Protein AF-A0A536FX73-F1 (afdb_monomer_lite)

pLDDT: mean 76.56, std 19.04, range [38.91, 95.75]

Foldseek 3Di:
DPPDPPPPVPDDPLVVVVVQLVVLCVVVVNPLCSSCVVVVHHSVVSVVSVVVVVVVVVPVVVPPPPDD

Secondary structure (DSSP, 8-state):
-------GGGS-HHHHHHHHHHHHHHHTTT-HHHHHHHTTS-HHHHHHHHHHHHHHHHHHTTSSS---

Structure (mmCIF, N/CA/C/O backbone):
data_AF-A0A536FX73-F1
#
_entry.id   AF-A0A536FX73-F1
#
loop_
_atom_site.group_PDB
_atom_site.id
_atom_site.type_symbol
_atom_site.label_atom_id
_atom_site.label_alt_id
_atom_site.label_comp_id
_atom_site.label_asym_id
_atom_site.label_entity_id
_atom_site.label_seq_id
_atom_site.pdbx_PDB_ins_code
_atom_site.Cartn_x
_atom_site.Cartn_y
_atom_site.Cartn_z
_atom_site.occupancy
_atom_site.B_iso_or_equiv
_atom_site.auth_seq_id
_atom_site.auth_comp_id
_atom_site.auth_asym_id
_atom_site.auth_atom_id
_atom_site.pdbx_PDB_model_num
ATOM 1 N N . PRO A 1 1 ? -18.582 -20.777 5.083 1.00 38.91 1 PRO A N 1
ATOM 2 C CA . PRO A 1 1 ? -18.239 -19.734 6.079 1.00 38.91 1 PRO A CA 1
ATOM 3 C C . PRO A 1 1 ? -18.493 -18.325 5.509 1.00 38.91 1 PRO A C 1
ATOM 5 O O . PRO A 1 1 ? -17.793 -17.896 4.598 1.00 38.91 1 PRO A O 1
ATOM 8 N N . LEU A 1 2 ? -19.530 -17.644 6.011 1.00 42.94 2 LEU A N 1
ATOM 9 C CA . LEU A 1 2 ? -19.940 -16.283 5.632 1.00 42.94 2 LEU A CA 1
ATOM 10 C C . LEU A 1 2 ? -19.051 -15.250 6.342 1.00 42.94 2 LEU A C 1
ATOM 12 O O . LEU A 1 2 ? -19.502 -14.521 7.222 1.00 42.94 2 LEU A O 1
ATOM 16 N N . ALA A 1 3 ? -17.754 -15.248 6.037 1.00 46.41 3 ALA A N 1
ATOM 17 C CA . ALA A 1 3 ? -16.833 -14.283 6.617 1.00 46.41 3 ALA A CA 1
ATOM 18 C C . ALA A 1 3 ? -17.155 -12.886 6.066 1.00 46.41 3 ALA A C 1
ATOM 20 O O . ALA A 1 3 ? -16.736 -12.529 4.969 1.00 46.41 3 ALA A O 1
ATOM 21 N N . ALA A 1 4 ? -17.902 -12.115 6.855 1.00 55.03 4 ALA A N 1
ATOM 22 C CA . ALA A 1 4 ? -17.933 -10.662 6.807 1.00 55.03 4 ALA A CA 1
ATOM 23 C C . ALA A 1 4 ? -18.316 -10.056 5.444 1.00 55.03 4 ALA A C 1
ATOM 25 O O . ALA A 1 4 ? -17.542 -9.310 4.841 1.00 55.03 4 ALA A O 1
ATOM 26 N N . VAL A 1 5 ? -19.579 -10.225 5.038 1.00 49.59 5 VAL A N 1
ATOM 27 C CA . VAL A 1 5 ? -20.257 -9.169 4.263 1.00 49.59 5 VAL A CA 1
ATOM 28 C C . VAL A 1 5 ? -20.504 -7.993 5.223 1.00 49.59 5 VAL A C 1
ATOM 30 O O . VAL A 1 5 ? -21.624 -7.688 5.607 1.00 49.59 5 VAL A O 1
ATOM 33 N N . THR A 1 6 ? -19.420 -7.402 5.729 1.00 56.41 6 THR A N 1
ATOM 34 C CA . THR A 1 6 ? -19.449 -6.137 6.462 1.00 56.41 6 THR A CA 1
ATOM 35 C C . THR A 1 6 ? -19.838 -5.096 5.440 1.00 56.41 6 THR A C 1
ATOM 37 O O . THR A 1 6 ? -19.092 -4.906 4.474 1.00 56.41 6 THR A O 1
ATOM 40 N N . ASP A 1 7 ? -21.000 -4.492 5.643 1.00 54.78 7 ASP A N 1
ATOM 41 C CA . ASP A 1 7 ? -21.527 -3.411 4.830 1.00 54.78 7 ASP A CA 1
ATOM 42 C C . ASP A 1 7 ? -20.392 -2.456 4.424 1.00 54.78 7 ASP A C 1
ATOM 44 O O . ASP A 1 7 ? -19.727 -1.850 5.267 1.00 54.78 7 ASP A O 1
ATOM 48 N N . GLU A 1 8 ? -20.103 -2.391 3.122 1.00 54.50 8 GLU A N 1
ATOM 49 C CA . GLU A 1 8 ? -18.956 -1.650 2.580 1.00 54.50 8 GLU A CA 1
ATOM 50 C C . GLU A 1 8 ? -19.039 -0.156 2.925 1.00 54.50 8 GLU A C 1
ATOM 52 O O . GLU A 1 8 ? -18.023 0.538 2.950 1.00 54.50 8 GLU A O 1
ATOM 57 N N . ARG A 1 9 ? -20.250 0.322 3.240 1.00 56.75 9 ARG A N 1
ATOM 58 C CA . ARG A 1 9 ? -20.564 1.707 3.601 1.00 56.75 9 ARG A CA 1
ATOM 59 C C . ARG A 1 9 ? -20.240 2.008 5.066 1.00 56.75 9 ARG A C 1
ATOM 61 O O . ARG A 1 9 ? -20.184 3.176 5.435 1.00 56.75 9 ARG A O 1
ATOM 68 N N . SER A 1 10 ? -19.987 0.979 5.877 1.00 60.78 10 SER A N 1
ATOM 69 C CA . SER A 1 10 ? -19.635 1.091 7.299 1.00 60.78 10 SER A CA 1
ATOM 70 C C . SER A 1 10 ? -18.150 0.823 7.577 1.00 60.78 10 SER A C 1
ATOM 72 O O . SER A 1 10 ? -17.702 0.904 8.721 1.00 60.78 10 SER A O 1
ATOM 74 N N . LEU A 1 11 ? -17.356 0.501 6.549 1.00 70.06 11 LEU A N 1
ATOM 75 C CA . LEU A 1 11 ? -15.923 0.269 6.715 1.00 70.06 11 LEU A CA 1
ATOM 76 C C . LEU A 1 11 ? -15.174 1.586 6.900 1.00 70.06 11 LEU A C 1
ATOM 78 O O . LEU A 1 11 ? -15.330 2.534 6.133 1.00 70.06 11 LEU A O 1
ATOM 82 N N . SER A 1 12 ? -14.270 1.612 7.880 1.00 83.12 12 SER A N 1
ATOM 83 C CA . SER A 1 12 ? -13.318 2.715 7.984 1.00 83.12 12 SER A CA 1
ATOM 84 C C . SER A 1 12 ? -12.440 2.789 6.728 1.00 83.12 12 SER A C 1
ATOM 86 O O . SER A 1 12 ? -12.101 1.766 6.124 1.00 83.12 12 SER A O 1
ATOM 88 N N . LEU A 1 13 ? -11.997 4.000 6.374 1.00 81.12 13 LEU A N 1
ATOM 89 C CA . LEU A 1 13 ? -11.020 4.221 5.298 1.00 81.12 13 LEU A CA 1
ATOM 90 C C . LEU A 1 13 ? -9.778 3.330 5.451 1.00 81.12 13 LEU A C 1
ATOM 92 O O . LEU A 1 13 ? -9.253 2.827 4.462 1.00 81.12 13 LEU A O 1
ATOM 96 N N . ALA A 1 14 ? -9.337 3.095 6.689 1.00 80.38 14 ALA A N 1
ATOM 97 C CA . ALA A 1 14 ? -8.196 2.235 6.981 1.00 80.38 14 ALA A CA 1
ATOM 98 C C . ALA A 1 14 ? -8.455 0.761 6.620 1.00 80.38 14 ALA A C 1
ATOM 100 O O . ALA A 1 14 ? -7.559 0.089 6.109 1.00 80.38 14 ALA A O 1
ATOM 101 N N . GLU A 1 15 ? -9.671 0.260 6.849 1.00 81.38 15 GLU A N 1
ATOM 102 C CA . GLU A 1 15 ? -10.029 -1.127 6.538 1.00 81.38 15 GLU A CA 1
ATOM 103 C C . GLU A 1 15 ? -10.265 -1.322 5.034 1.00 81.38 15 GLU A C 1
ATOM 105 O O . GLU A 1 15 ? -9.815 -2.320 4.464 1.00 81.38 15 GLU A O 1
ATOM 110 N N . MET A 1 16 ? -10.877 -0.342 4.358 1.00 87.12 16 MET A N 1
ATOM 111 C CA . MET A 1 16 ? -10.960 -0.334 2.892 1.00 87.12 16 MET A CA 1
ATOM 112 C C . MET A 1 16 ? -9.571 -0.318 2.250 1.00 87.12 16 MET A C 1
ATOM 114 O O . MET A 1 16 ? -9.292 -1.125 1.361 1.00 87.12 16 MET A O 1
ATOM 118 N N . GLU A 1 17 ? -8.679 0.549 2.735 1.00 88.81 17 GLU A N 1
ATOM 119 C CA . GLU A 1 17 ? -7.296 0.617 2.268 1.00 88.81 17 GLU A CA 1
ATOM 120 C C . GLU A 1 17 ? -6.583 -0.731 2.453 1.00 88.81 17 GLU A C 1
ATOM 122 O O . GLU A 1 17 ? -5.958 -1.238 1.518 1.00 88.81 17 GLU A O 1
ATOM 127 N N . ARG A 1 18 ? -6.720 -1.358 3.628 1.00 88.25 18 ARG A N 1
ATOM 128 C CA . ARG A 1 18 ? -6.143 -2.679 3.910 1.00 88.25 18 ARG A CA 1
ATOM 129 C C . ARG A 1 18 ? -6.634 -3.741 2.930 1.00 88.25 18 ARG A C 1
ATOM 131 O O . ARG A 1 18 ? -5.814 -4.448 2.341 1.00 88.25 18 ARG A O 1
ATOM 138 N N . ARG A 1 19 ? -7.950 -3.857 2.734 1.00 89.62 19 ARG A N 1
ATOM 139 C CA . ARG A 1 19 ? -8.546 -4.842 1.814 1.00 89.62 19 ARG A CA 1
ATOM 140 C C . ARG A 1 19 ? -8.091 -4.622 0.378 1.00 89.62 19 ARG A C 1
ATOM 142 O O . ARG A 1 19 ? -7.750 -5.585 -0.309 1.00 89.62 19 ARG A O 1
ATOM 149 N N . HIS A 1 20 ? -8.046 -3.366 -0.060 1.00 91.56 20 HIS A N 1
ATOM 150 C CA . HIS A 1 20 ? -7.568 -3.023 -1.393 1.00 91.56 20 HIS A CA 1
ATOM 151 C C . HIS A 1 20 ? -6.109 -3.453 -1.587 1.00 91.56 20 HIS A C 1
ATOM 153 O O . HIS A 1 20 ? -5.780 -4.123 -2.565 1.00 91.56 20 HIS A O 1
ATOM 159 N N . ILE A 1 21 ? -5.248 -3.147 -0.617 1.00 91.88 21 ILE A N 1
ATOM 160 C CA . ILE A 1 21 ? -3.831 -3.506 -0.668 1.00 91.88 21 ILE A CA 1
ATOM 161 C C . ILE A 1 21 ? -3.634 -5.028 -0.699 1.00 91.88 21 ILE A C 1
ATOM 163 O O . ILE A 1 21 ? -2.847 -5.515 -1.511 1.00 91.88 21 ILE A O 1
ATOM 167 N N . LEU A 1 22 ? -4.364 -5.783 0.127 1.00 92.00 22 LEU A N 1
ATOM 168 C CA . LEU A 1 22 ? -4.301 -7.249 0.130 1.00 92.00 22 LEU A CA 1
ATOM 169 C C . LEU A 1 22 ? -4.707 -7.837 -1.227 1.00 92.00 22 LEU A C 1
ATOM 171 O O . LEU A 1 22 ? -3.967 -8.649 -1.781 1.00 92.00 22 LEU A O 1
ATOM 175 N N . ARG A 1 23 ? -5.805 -7.351 -1.818 1.00 93.38 23 ARG A N 1
ATOM 176 C CA . ARG A 1 23 ? -6.247 -7.768 -3.158 1.00 93.38 23 ARG A CA 1
ATOM 177 C C . ARG A 1 23 ? -5.185 -7.479 -4.220 1.00 93.38 23 ARG A C 1
ATOM 179 O O . ARG A 1 23 ? -4.937 -8.296 -5.106 1.00 93.38 23 ARG A O 1
ATOM 186 N N . VAL A 1 24 ? -4.527 -6.323 -4.153 1.00 95.31 24 VAL A N 1
ATOM 187 C CA . VAL A 1 24 ? -3.471 -5.984 -5.117 1.00 95.31 24 VAL A CA 1
ATOM 188 C C . VAL A 1 24 ? -2.237 -6.881 -4.948 1.00 95.31 24 VAL A C 1
ATOM 190 O O . VAL A 1 24 ? -1.616 -7.247 -5.944 1.00 95.31 24 VAL A O 1
ATOM 193 N N . ILE A 1 25 ? -1.905 -7.295 -3.724 1.00 93.94 25 ILE A N 1
ATOM 194 C CA . ILE A 1 25 ? -0.829 -8.266 -3.474 1.00 93.94 25 ILE A CA 1
ATOM 195 C C . ILE A 1 25 ? -1.191 -9.646 -4.031 1.00 93.94 25 ILE A C 1
ATOM 197 O O . ILE A 1 25 ? -0.366 -10.251 -4.719 1.00 93.94 25 ILE A O 1
ATOM 201 N N . GLU A 1 26 ? -2.411 -10.129 -3.789 1.00 94.25 26 GLU A N 1
ATOM 202 C CA . GLU A 1 26 ? -2.884 -11.414 -4.324 1.00 94.25 26 GLU A CA 1
ATOM 203 C C . GLU A 1 26 ? -2.878 -11.425 -5.855 1.00 94.25 26 GLU A C 1
ATOM 205 O O . GLU A 1 26 ? -2.303 -12.320 -6.470 1.00 94.25 26 GLU A O 1
ATOM 210 N N . THR A 1 27 ? -3.415 -10.381 -6.491 1.00 94.50 27 THR A N 1
ATOM 211 C CA . THR A 1 27 ? -3.397 -10.241 -7.963 1.00 94.50 27 THR A CA 1
ATOM 212 C C . THR A 1 27 ? -1.994 -10.026 -8.540 1.00 94.50 27 THR A C 1
ATOM 214 O O . THR A 1 27 ? -1.803 -10.106 -9.756 1.00 94.50 27 THR A O 1
ATOM 217 N N . ALA A 1 28 ? -1.008 -9.710 -7.699 1.00 94.56 28 ALA A N 1
ATOM 218 C CA . ALA A 1 28 ? 0.406 -9.654 -8.053 1.00 94.56 28 ALA A CA 1
ATOM 219 C C . ALA A 1 28 ? 1.152 -10.962 -7.721 1.00 94.56 28 ALA A C 1
ATOM 221 O O . ALA A 1 28 ? 2.380 -10.997 -7.824 1.00 94.56 28 ALA A O 1
ATOM 222 N N . GLY A 1 29 ? 0.449 -12.019 -7.296 1.00 94.00 29 GLY A N 1
ATOM 223 C CA 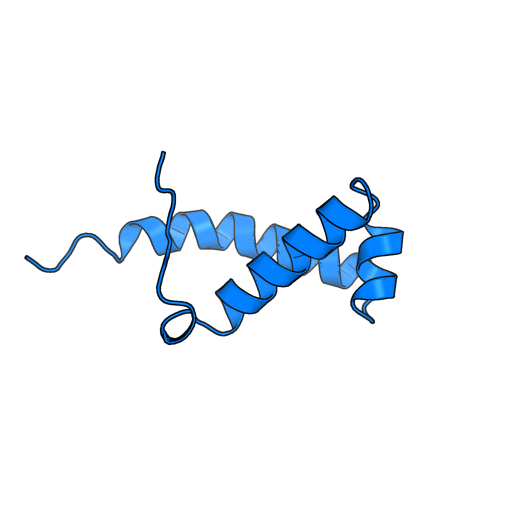. GLY A 1 29 ? 1.043 -13.310 -6.942 1.00 94.00 29 GLY A CA 1
ATOM 224 C C . GLY A 1 29 ? 1.976 -13.238 -5.731 1.00 94.00 29 GLY A C 1
ATOM 225 O O . GLY A 1 29 ? 2.983 -13.937 -5.687 1.00 94.00 29 GLY A O 1
ATOM 226 N N . GLY A 1 30 ? 1.715 -12.330 -4.785 1.00 90.56 30 GLY A N 1
ATOM 227 C CA . GLY A 1 30 ? 2.582 -12.112 -3.622 1.00 90.56 30 GLY A CA 1
ATOM 228 C C . GLY A 1 30 ? 3.802 -11.224 -3.895 1.00 90.56 30 GLY A C 1
ATOM 229 O O . GLY A 1 30 ? 4.575 -10.932 -2.979 1.00 90.56 30 GLY A O 1
ATOM 230 N N . ASN A 1 31 ? 3.984 -10.727 -5.123 1.00 93.94 31 ASN A N 1
ATOM 231 C CA . ASN A 1 31 ? 5.085 -9.822 -5.435 1.00 93.94 31 ASN A CA 1
ATOM 232 C C . ASN A 1 31 ? 4.815 -8.410 -4.888 1.00 93.94 31 ASN 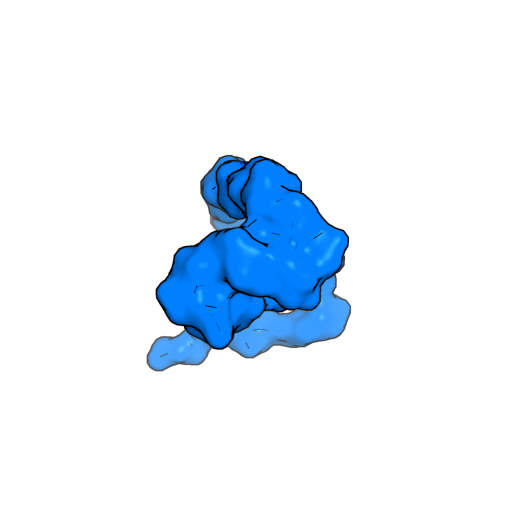A C 1
ATOM 234 O O . ASN A 1 31 ? 4.168 -7.577 -5.526 1.00 93.94 31 ASN A O 1
ATOM 238 N N . LEU A 1 32 ? 5.378 -8.119 -3.713 1.00 91.44 32 LEU A N 1
ATOM 239 C CA . LEU A 1 32 ? 5.238 -6.828 -3.030 1.00 91.44 32 LEU A CA 1
ATOM 240 C C . LEU A 1 32 ? 5.731 -5.637 -3.862 1.00 91.44 32 LEU A C 1
ATOM 242 O O . LEU A 1 32 ? 5.172 -4.549 -3.756 1.00 91.44 32 LEU A O 1
ATOM 246 N N . THR A 1 33 ? 6.761 -5.814 -4.691 1.00 94.56 33 THR A N 1
ATOM 247 C CA . THR A 1 33 ? 7.276 -4.738 -5.551 1.00 94.56 33 THR A CA 1
ATOM 248 C C . THR A 1 33 ? 6.286 -4.418 -6.668 1.00 94.56 33 THR A C 1
ATOM 250 O O . THR A 1 33 ? 6.004 -3.247 -6.924 1.00 94.56 33 THR A O 1
ATOM 253 N N . ALA A 1 34 ? 5.725 -5.444 -7.311 1.00 94.88 34 ALA A N 1
ATOM 254 C CA . ALA A 1 34 ? 4.705 -5.271 -8.341 1.00 94.88 34 ALA A CA 1
ATOM 255 C C . ALA A 1 34 ? 3.407 -4.689 -7.758 1.00 94.88 34 ALA A C 1
ATOM 257 O O . ALA A 1 34 ? 2.832 -3.770 -8.341 1.00 94.88 34 ALA A O 1
ATOM 258 N N . ALA A 1 35 ? 2.992 -5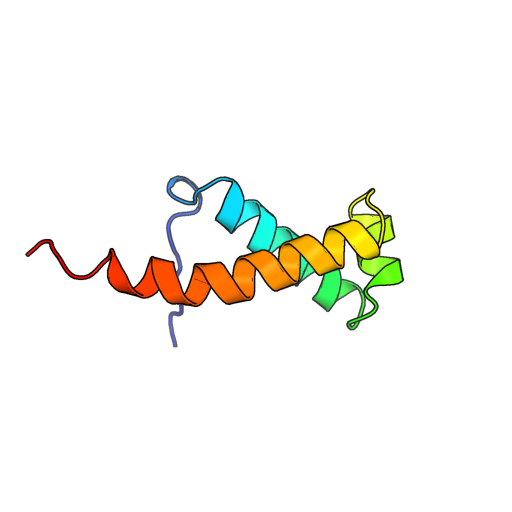.155 -6.578 1.00 95.75 35 ALA A N 1
ATOM 259 C CA . ALA A 1 35 ? 1.838 -4.620 -5.864 1.00 95.75 35 ALA A CA 1
ATOM 260 C C . ALA A 1 35 ? 2.024 -3.139 -5.502 1.00 95.75 35 ALA A C 1
ATOM 262 O O . ALA A 1 35 ? 1.151 -2.320 -5.773 1.00 95.75 35 ALA A O 1
ATOM 263 N N . ALA A 1 36 ? 3.187 -2.770 -4.957 1.00 94.94 36 ALA A N 1
ATOM 264 C CA . ALA A 1 36 ? 3.497 -1.386 -4.604 1.00 94.94 36 ALA A CA 1
ATOM 265 C C . ALA A 1 36 ? 3.468 -0.457 -5.831 1.00 94.94 36 ALA A C 1
ATOM 267 O O . ALA A 1 36 ? 2.870 0.616 -5.766 1.00 94.94 36 ALA A O 1
ATOM 268 N N . ARG A 1 37 ? 4.016 -0.906 -6.973 1.00 95.25 37 ARG A N 1
ATOM 269 C CA . ARG A 1 37 ? 3.932 -0.178 -8.253 1.00 95.25 37 ARG A CA 1
ATOM 270 C C . ARG A 1 37 ? 2.487 0.033 -8.704 1.00 95.25 37 ARG A C 1
ATOM 272 O O . ARG A 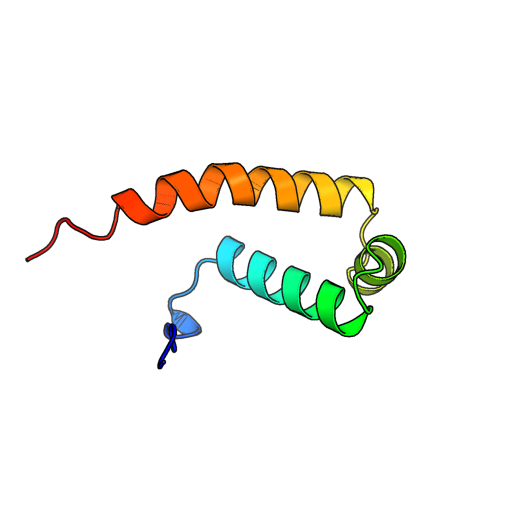1 37 ? 2.141 1.147 -9.077 1.00 95.25 37 ARG A O 1
ATOM 279 N N . ARG A 1 38 ? 1.640 -1.001 -8.628 1.00 94.88 38 ARG A N 1
ATOM 280 C CA . ARG A 1 38 ? 0.203 -0.902 -8.954 1.00 94.88 38 ARG 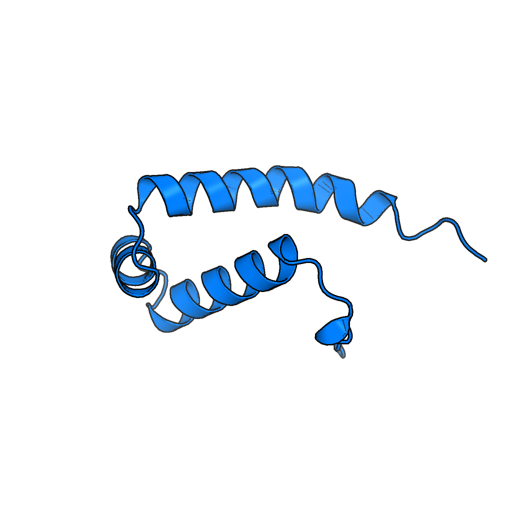A CA 1
ATOM 281 C C . ARG A 1 38 ? -0.547 0.058 -8.025 1.00 94.88 38 ARG A C 1
ATOM 283 O O . ARG A 1 38 ? -1.475 0.720 -8.464 1.00 94.88 38 ARG A O 1
ATOM 290 N N . LEU A 1 39 ? -0.120 0.150 -6.768 1.00 92.50 39 LEU A N 1
ATOM 291 C CA . LEU A 1 39 ? -0.679 1.045 -5.749 1.00 92.50 39 LEU A CA 1
ATOM 292 C C . LEU A 1 39 ? -0.083 2.465 -5.791 1.00 92.50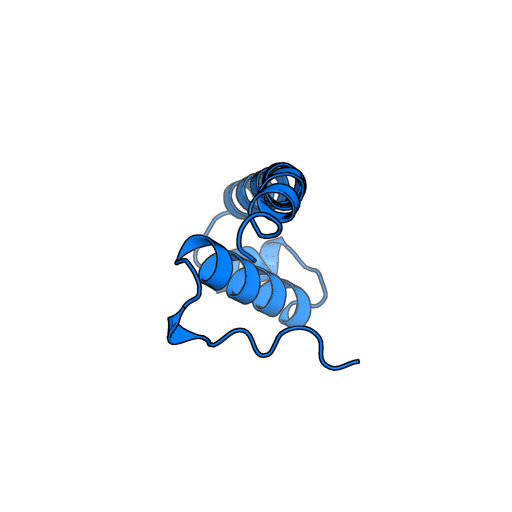 39 LEU A C 1
ATOM 294 O O . LEU A 1 39 ? -0.440 3.290 -4.956 1.00 92.50 39 LEU A O 1
ATOM 298 N N . GLY A 1 40 ? 0.851 2.753 -6.706 1.00 95.12 40 GLY A N 1
ATOM 299 C CA . GLY A 1 40 ? 1.496 4.066 -6.807 1.00 95.12 40 GLY A CA 1
ATOM 300 C C . GLY A 1 40 ? 2.367 4.432 -5.599 1.00 95.12 40 GLY A C 1
ATOM 301 O O . GLY A 1 40 ? 2.593 5.610 -5.336 1.00 95.12 40 GLY A O 1
ATOM 302 N N . MET A 1 41 ? 2.856 3.445 -4.842 1.00 93.81 41 MET A N 1
ATOM 303 C CA . MET A 1 41 ? 3.683 3.675 -3.655 1.00 93.81 41 MET A CA 1
ATOM 304 C C . MET A 1 41 ? 4.973 2.855 -3.667 1.00 93.81 41 MET A C 1
ATOM 306 O O . MET A 1 41 ? 5.143 1.898 -4.416 1.00 93.81 41 MET A O 1
ATOM 310 N N . ASN A 1 42 ? 5.913 3.218 -2.795 1.00 94.50 42 ASN A N 1
ATOM 311 C CA . ASN A 1 42 ? 7.142 2.453 -2.616 1.00 94.50 42 ASN A CA 1
ATOM 312 C C . ASN A 1 42 ? 6.878 1.171 -1.794 1.00 94.50 42 ASN A C 1
ATOM 314 O O . ASN A 1 42 ? 6.082 1.178 -0.849 1.00 94.50 42 ASN A O 1
ATOM 318 N N . ARG A 1 43 ? 7.609 0.086 -2.091 1.00 93.69 43 ARG A N 1
ATOM 319 C CA . ARG A 1 43 ? 7.615 -1.179 -1.334 1.00 93.69 43 ARG A CA 1
ATOM 320 C C . ARG A 1 43 ? 7.796 -0.952 0.170 1.00 93.69 43 ARG A C 1
ATOM 322 O O . ARG A 1 43 ? 7.131 -1.611 0.963 1.00 93.69 43 ARG A O 1
ATOM 329 N N . GLY A 1 44 ? 8.658 -0.012 0.573 1.00 93.81 44 GLY A N 1
ATOM 330 C CA . GLY A 1 44 ? 8.877 0.308 1.991 1.00 93.81 44 GLY A CA 1
ATOM 331 C C . GLY A 1 44 ? 7.630 0.870 2.688 1.00 93.81 44 GLY A C 1
ATOM 332 O O . GLY A 1 44 ? 7.346 0.526 3.835 1.00 93.81 44 GLY A O 1
ATOM 333 N N . THR A 1 45 ? 6.839 1.681 1.980 1.00 92.44 45 THR A N 1
ATOM 334 C CA . THR A 1 45 ? 5.562 2.212 2.481 1.00 92.44 45 THR A CA 1
ATOM 335 C C . THR A 1 45 ? 4.524 1.106 2.610 1.00 92.44 45 THR A C 1
ATOM 337 O O . THR A 1 45 ? 3.871 1.008 3.651 1.00 92.44 45 THR A O 1
ATOM 340 N N . LEU A 1 46 ? 4.425 0.240 1.597 1.00 91.56 46 LEU A N 1
ATOM 341 C CA . LEU A 1 46 ? 3.552 -0.931 1.628 1.00 91.56 46 LEU A CA 1
ATOM 342 C C . LEU A 1 46 ? 3.882 -1.837 2.826 1.00 91.56 46 LEU A C 1
ATOM 344 O O . LEU A 1 46 ? 2.998 -2.213 3.592 1.00 91.56 46 LEU A O 1
ATOM 348 N N . HIS A 1 47 ? 5.167 -2.121 3.038 1.00 90.88 47 HIS A N 1
ATOM 349 C CA . HIS A 1 47 ? 5.636 -2.949 4.146 1.00 90.88 47 HIS A CA 1
ATOM 350 C C . HIS A 1 47 ? 5.301 -2.348 5.519 1.00 90.88 47 HIS A C 1
ATOM 352 O O . HIS A 1 47 ? 4.766 -3.040 6.383 1.00 90.88 47 HIS A O 1
ATOM 358 N N . ARG A 1 48 ? 5.532 -1.041 5.707 1.00 90.19 48 ARG A N 1
ATOM 359 C CA . ARG A 1 48 ? 5.192 -0.338 6.955 1.00 90.19 48 ARG A CA 1
ATOM 360 C C . ARG A 1 48 ? 3.686 -0.361 7.242 1.00 90.19 48 ARG A C 1
ATOM 362 O O . ARG A 1 48 ? 3.296 -0.543 8.393 1.00 90.19 48 ARG A O 1
ATOM 369 N N . LYS A 1 49 ? 2.837 -0.206 6.217 1.00 87.81 49 LYS A N 1
ATOM 370 C CA . LYS A 1 49 ? 1.374 -0.332 6.360 1.00 87.81 49 LYS A CA 1
ATOM 371 C C . LYS A 1 49 ? 0.975 -1.743 6.800 1.00 87.81 49 LYS A C 1
ATOM 373 O O . LYS A 1 49 ? 0.220 -1.873 7.758 1.00 87.81 49 LYS A O 1
ATOM 378 N N . MET A 1 50 ? 1.557 -2.781 6.195 1.00 86.88 50 MET A N 1
ATOM 379 C CA . MET A 1 50 ? 1.298 -4.170 6.596 1.00 86.88 50 MET A CA 1
ATOM 380 C C . MET A 1 50 ? 1.674 -4.448 8.055 1.00 86.88 50 MET A C 1
ATOM 382 O O . MET A 1 50 ? 0.868 -5.016 8.790 1.00 86.88 50 MET A O 1
ATOM 386 N N . GLN A 1 51 ? 2.851 -3.999 8.501 1.00 86.25 51 GLN A N 1
ATOM 387 C CA . GLN A 1 51 ? 3.264 -4.155 9.902 1.00 86.25 51 GLN A CA 1
ATOM 388 C C . GLN A 1 51 ? 2.324 -3.423 10.867 1.00 86.25 51 GLN A C 1
ATOM 390 O O . GLN A 1 51 ? 1.961 -3.950 11.918 1.00 86.25 51 GLN A O 1
ATOM 395 N N . ARG A 1 52 ? 1.880 -2.217 10.491 1.00 83.88 52 ARG A N 1
ATOM 396 C CA . ARG A 1 52 ? 0.927 -1.438 11.286 1.00 83.88 52 ARG A CA 1
ATOM 397 C C . ARG A 1 52 ? -0.397 -2.185 11.466 1.00 83.88 52 ARG A C 1
ATOM 399 O O . ARG A 1 52 ? -0.928 -2.196 12.574 1.00 83.88 52 ARG A O 1
ATOM 406 N N . TRP A 1 53 ? -0.907 -2.834 10.420 1.00 80.38 53 TRP A N 1
ATOM 407 C CA . TRP A 1 53 ? -2.150 -3.603 10.514 1.00 80.38 53 TRP A CA 1
ATOM 408 C C . TRP A 1 53 ? -2.013 -4.872 11.345 1.00 80.38 53 TRP A C 1
ATOM 410 O O . TRP A 1 53 ? -2.952 -5.205 12.057 1.00 80.38 53 TRP A O 1
ATOM 420 N N . GLN A 1 54 ? -0.863 -5.551 11.321 1.00 71.81 54 GLN A N 1
ATOM 421 C CA . GLN A 1 54 ? -0.625 -6.698 12.210 1.00 71.81 54 GLN A CA 1
ATOM 422 C C . GLN A 1 54 ? -0.733 -6.288 13.689 1.00 71.81 54 GLN A C 1
ATOM 424 O O . GLN A 1 54 ? -1.363 -6.985 14.479 1.00 71.81 54 GLN A O 1
ATOM 429 N N . GLY A 1 55 ? -0.223 -5.105 14.049 1.00 61.81 55 GLY A N 1
ATOM 430 C CA . GLY A 1 55 ? -0.363 -4.550 15.401 1.00 61.81 55 GLY A CA 1
ATOM 431 C C . GLY A 1 55 ? -1.735 -3.931 15.721 1.00 61.81 55 GLY A C 1
ATOM 432 O O . GLY A 1 55 ? -2.037 -3.691 16.891 1.00 61.81 55 GLY A O 1
ATOM 433 N N . GLN A 1 56 ? -2.560 -3.639 14.710 1.00 59.16 56 GLN A N 1
ATOM 434 C CA . GLN A 1 56 ? -3.901 -3.055 14.870 1.00 59.16 56 GLN A CA 1
ATOM 435 C C . GLN A 1 56 ? -5.010 -4.107 14.865 1.00 59.16 56 GLN A C 1
ATOM 437 O O . GLN A 1 56 ? -5.951 -3.977 15.639 1.00 59.16 56 GLN A O 1
ATOM 442 N N . ALA A 1 57 ? -4.885 -5.179 14.081 1.00 56.38 57 ALA A N 1
ATOM 443 C CA . ALA A 1 57 ? -5.817 -6.306 14.099 1.00 56.38 57 ALA A CA 1
ATOM 444 C C . ALA A 1 57 ? -5.917 -6.935 15.502 1.00 56.38 57 ALA A C 1
ATOM 446 O O . ALA A 1 57 ? -7.006 -7.294 15.936 1.00 56.38 57 ALA A O 1
ATOM 447 N N . ALA A 1 58 ? -4.809 -6.953 16.252 1.00 54.81 58 ALA A N 1
ATOM 448 C CA . ALA A 1 58 ? -4.779 -7.378 17.651 1.00 54.81 58 ALA A CA 1
ATOM 449 C C . ALA A 1 58 ? -5.574 -6.461 18.608 1.00 54.81 58 ALA A C 1
ATOM 451 O O . ALA A 1 58 ? -5.896 -6.870 19.717 1.00 54.81 58 ALA A O 1
ATOM 452 N N . ARG A 1 59 ? -5.885 -5.222 18.203 1.00 54.09 59 ARG A N 1
ATOM 453 C CA . ARG A 1 59 ? -6.586 -4.222 19.029 1.00 54.09 59 ARG A CA 1
ATOM 454 C C . ARG A 1 59 ? -8.064 -4.066 18.671 1.00 54.09 59 ARG A C 1
ATOM 456 O O . ARG A 1 59 ? -8.868 -3.796 19.553 1.00 54.09 59 ARG A O 1
ATOM 463 N N . VAL A 1 60 ? -8.429 -4.245 17.400 1.00 55.69 60 VAL A N 1
ATOM 464 C CA . VAL A 1 60 ? -9.812 -4.043 16.925 1.00 55.69 60 VAL A CA 1
ATOM 465 C C . VAL A 1 60 ? -10.738 -5.194 17.347 1.00 55.69 60 VAL A C 1
ATOM 467 O O . VAL A 1 60 ? -11.904 -4.949 17.635 1.00 55.69 60 VAL A O 1
ATOM 470 N N . GLY A 1 61 ? -10.216 -6.414 17.530 1.00 51.78 61 GLY A N 1
ATOM 471 C CA . GLY A 1 61 ? -10.995 -7.544 18.063 1.00 51.78 61 GLY A CA 1
ATOM 472 C C . GLY A 1 61 ? -11.498 -7.368 19.505 1.00 51.78 61 GLY A C 1
ATOM 473 O O . GLY A 1 61 ? -12.356 -8.125 19.939 1.00 51.78 61 GLY A O 1
ATOM 474 N N . ALA A 1 62 ? -11.000 -6.367 20.242 1.00 51.59 62 ALA A N 1
ATOM 475 C CA . ALA A 1 62 ? -11.392 -6.101 21.627 1.00 51.59 62 ALA A CA 1
ATOM 476 C C . ALA A 1 62 ? -12.537 -5.077 21.773 1.00 51.59 62 ALA A C 1
ATOM 478 O O . ALA A 1 62 ? -13.059 -4.916 22.874 1.00 51.59 62 ALA A O 1
ATOM 479 N N . HIS A 1 63 ? -12.932 -4.371 20.703 1.00 48.28 63 HIS A N 1
ATOM 480 C CA . HIS A 1 63 ? -13.873 -3.240 20.795 1.00 48.28 63 HIS A CA 1
ATOM 481 C C . HIS A 1 63 ? -15.306 -3.558 20.317 1.00 48.28 63 HIS A C 1
ATOM 483 O O . HIS A 1 63 ? -16.179 -2.698 20.395 1.00 48.28 63 HIS A O 1
ATOM 489 N N . GLU A 1 64 ? -15.572 -4.783 19.850 1.00 48.84 64 GLU A N 1
ATOM 490 C CA . GLU A 1 64 ? -16.875 -5.180 19.276 1.00 48.84 64 GLU A CA 1
ATOM 491 C C . GLU A 1 64 ? -17.713 -6.088 20.203 1.00 48.84 64 GLU A C 1
ATOM 493 O O . GLU A 1 64 ? -18.804 -6.518 19.852 1.00 48.84 64 GLU A O 1
ATOM 498 N N . GLN A 1 65 ? -17.247 -6.347 21.431 1.00 47.06 65 GLN A N 1
ATOM 499 C CA . GLN A 1 65 ? -17.951 -7.164 22.435 1.00 47.06 65 GLN A CA 1
ATOM 500 C C . GLN A 1 65 ? -18.312 -6.342 23.676 1.00 47.06 65 GLN A C 1
ATOM 502 O O . GLN A 1 65 ? -18.029 -6.720 24.809 1.00 47.06 65 GLN A O 1
ATOM 507 N N . ARG A 1 66 ? -18.911 -5.163 23.486 1.00 46.81 66 ARG A N 1
ATOM 508 C CA . ARG A 1 66 ? -19.542 -4.437 24.597 1.00 46.81 66 ARG A CA 1
ATOM 509 C C . ARG A 1 66 ? -20.721 -3.601 24.124 1.00 46.81 66 ARG A C 1
ATOM 511 O O . ARG A 1 66 ? -20.717 -2.383 24.244 1.00 46.81 66 ARG A O 1
ATOM 518 N N . SER A 1 67 ? -21.717 -4.267 23.555 1.00 51.91 67 SER A N 1
ATOM 519 C CA . SER A 1 67 ? -23.095 -3.772 23.489 1.00 51.91 67 SER A CA 1
ATOM 520 C C . SER A 1 67 ? -24.026 -4.933 23.151 1.00 51.91 67 SER A C 1
ATOM 522 O O . SER A 1 67 ? -24.313 -5.184 21.985 1.00 51.91 67 SER A O 1
ATOM 524 N N . TYR A 1 68 ? -24.454 -5.651 24.187 1.00 44.69 68 TYR A N 1
ATOM 525 C CA . TYR A 1 68 ? -25.833 -6.103 24.347 1.00 44.69 68 TYR A CA 1
ATOM 526 C C . TYR A 1 68 ? -26.114 -6.246 25.843 1.00 44.69 68 TYR A C 1
ATOM 528 O O . TYR A 1 68 ? -25.208 -6.755 26.546 1.00 44.69 68 TYR A O 1
#

Sequence (68 aa):
PLAAVTDERSLSLAEMERRHILRVIETAGGNLTAAARRLGMNRGTLHRKMQRWQGQAARVGAHEQRSY

Radius of gyration: 13.99 Å; chains: 1; bounding box: 35×24×34 Å